Protein AF-A0A976H1A3-F1 (afdb_monomer_lite)

Structure (mmCIF, N/CA/C/O backbone):
data_AF-A0A976H1A3-F1
#
_entry.id   AF-A0A976H1A3-F1
#
loop_
_atom_site.group_PDB
_atom_site.id
_atom_site.type_symbol
_atom_site.label_atom_id
_atom_site.label_alt_id
_atom_site.label_comp_id
_atom_site.label_asym_id
_atom_site.label_entity_id
_atom_site.label_seq_id
_atom_site.pdbx_PDB_ins_code
_atom_site.Cartn_x
_atom_site.Cartn_y
_atom_site.Cartn_z
_atom_site.occupancy
_atom_site.B_iso_or_equiv
_atom_site.auth_seq_id
_atom_site.auth_comp_id
_atom_site.auth_asym_id
_atom_site.auth_atom_id
_atom_site.pdbx_PDB_model_num
ATOM 1 N N . MET A 1 1 ? 13.268 1.582 -15.058 1.00 44.81 1 MET A N 1
ATOM 2 C CA . MET A 1 1 ? 12.115 2.456 -15.370 1.00 44.81 1 MET A CA 1
ATOM 3 C C . MET A 1 1 ? 10.864 1.624 -15.161 1.00 44.81 1 MET A C 1
ATOM 5 O O . MET A 1 1 ? 10.673 0.670 -15.899 1.00 44.81 1 MET A O 1
ATOM 9 N N . THR A 1 2 ? 10.068 1.938 -14.147 1.00 50.75 2 THR A N 1
ATOM 10 C CA . THR A 1 2 ? 8.819 1.240 -13.832 1.00 50.75 2 THR A CA 1
ATOM 11 C C . THR A 1 2 ? 7.790 1.548 -14.892 1.00 50.75 2 THR A C 1
ATOM 13 O O . THR A 1 2 ? 7.353 2.686 -15.043 1.00 50.75 2 THR A O 1
ATOM 16 N N . THR A 1 3 ? 7.405 0.518 -15.625 1.00 59.78 3 THR A N 1
ATOM 17 C CA . THR A 1 3 ? 6.340 0.569 -16.626 1.00 59.78 3 THR A CA 1
ATOM 18 C C . THR A 1 3 ? 5.057 -0.075 -16.112 1.00 59.78 3 THR A C 1
ATOM 20 O O . THR A 1 3 ? 4.090 -0.177 -16.861 1.00 59.78 3 THR A O 1
ATOM 23 N N . ASN A 1 4 ? 5.025 -0.515 -14.846 1.00 71.25 4 ASN A N 1
ATOM 24 C CA . ASN A 1 4 ? 3.870 -1.201 -14.286 1.00 71.25 4 ASN A CA 1
ATOM 25 C C . ASN A 1 4 ? 2.735 -0.201 -13.991 1.00 71.25 4 ASN A C 1
ATOM 27 O O . ASN A 1 4 ? 2.841 0.579 -13.040 1.00 71.25 4 ASN A O 1
ATOM 31 N N . PRO A 1 5 ? 1.628 -0.231 -14.756 1.00 73.44 5 PRO A N 1
ATOM 32 C CA . PRO A 1 5 ? 0.545 0.737 -14.611 1.00 73.44 5 PRO A CA 1
ATOM 33 C C . PRO A 1 5 ? -0.151 0.653 -13.247 1.00 73.44 5 PRO A C 1
ATOM 35 O O . PRO A 1 5 ? -0.676 1.659 -12.780 1.00 73.44 5 PRO A O 1
ATOM 38 N N . LEU A 1 6 ? -0.122 -0.511 -12.585 1.00 77.88 6 LEU A N 1
ATOM 39 C CA . LEU A 1 6 ? -0.663 -0.670 -11.233 1.00 77.88 6 LEU A CA 1
ATOM 40 C C . LEU A 1 6 ? 0.141 0.155 -10.228 1.00 77.88 6 LEU A C 1
ATOM 42 O O . LEU A 1 6 ? -0.447 0.890 -9.445 1.00 77.88 6 LEU A O 1
ATOM 46 N N . LEU A 1 7 ? 1.475 0.085 -10.294 1.00 78.38 7 LEU A N 1
ATOM 47 C CA . LEU A 1 7 ? 2.359 0.829 -9.393 1.00 78.38 7 LEU A CA 1
ATOM 48 C C . LEU A 1 7 ? 2.246 2.341 -9.617 1.00 78.38 7 LEU A C 1
ATOM 50 O O . LEU A 1 7 ? 2.217 3.099 -8.655 1.00 78.38 7 LEU A O 1
ATOM 54 N N . LEU A 1 8 ? 2.107 2.775 -10.873 1.00 77.81 8 LEU A N 1
ATOM 55 C CA . LEU A 1 8 ? 1.892 4.187 -11.213 1.00 77.81 8 LEU A CA 1
ATOM 56 C C . LEU A 1 8 ? 0.545 4.722 -10.700 1.00 77.81 8 LEU A C 1
ATOM 58 O O . LEU A 1 8 ? 0.446 5.882 -10.308 1.00 77.81 8 LEU A O 1
ATOM 62 N N . ALA A 1 9 ? -0.498 3.890 -10.699 1.00 79.62 9 ALA A N 1
ATOM 63 C CA . ALA A 1 9 ? -1.815 4.261 -10.185 1.00 79.62 9 ALA A CA 1
ATOM 64 C C . ALA A 1 9 ? -1.925 4.133 -8.659 1.00 79.62 9 ALA A C 1
ATOM 66 O O . ALA A 1 9 ? -2.887 4.632 -8.078 1.00 79.62 9 ALA A O 1
ATOM 67 N N . PHE A 1 10 ? -0.955 3.486 -8.013 1.00 83.50 10 PHE A N 1
ATOM 68 C CA . PHE A 1 10 ? -1.049 3.099 -6.613 1.00 83.50 10 PHE A CA 1
ATOM 69 C C . PHE A 1 10 ? -1.137 4.279 -5.629 1.00 83.50 10 PHE A C 1
ATOM 71 O O . PHE A 1 10 ? -1.996 4.225 -4.753 1.00 83.50 10 PHE A O 1
ATOM 78 N N . PRO A 1 11 ? -0.373 5.382 -5.782 1.00 83.12 11 PRO A N 1
ATOM 79 C CA . PRO A 1 11 ? -0.548 6.56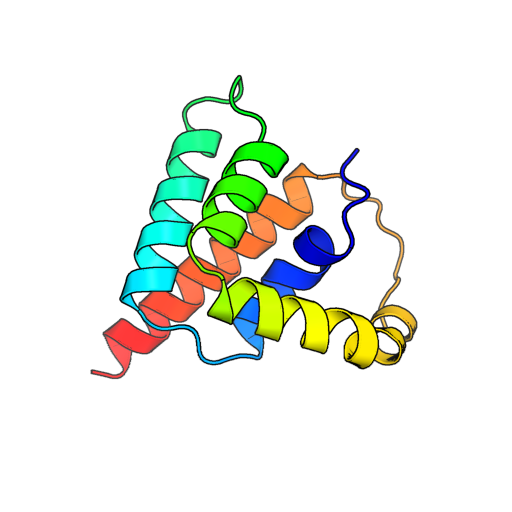1 -4.928 1.00 83.12 11 PRO A CA 1
ATOM 80 C C . PRO A 1 11 ? -1.968 7.137 -5.019 1.00 83.12 11 PRO A C 1
ATOM 82 O O . PRO A 1 11 ? -2.603 7.426 -4.010 1.00 83.12 11 PRO A O 1
ATOM 85 N N . ASN A 1 12 ? -2.503 7.238 -6.241 1.00 82.44 12 ASN A N 1
ATOM 86 C CA . ASN A 1 12 ? -3.860 7.736 -6.478 1.00 82.44 12 ASN A CA 1
ATOM 87 C C . ASN A 1 12 ? -4.926 6.796 -5.904 1.00 82.44 12 ASN A C 1
ATOM 89 O O . ASN A 1 12 ? -5.956 7.259 -5.421 1.00 82.44 12 ASN A O 1
ATOM 93 N N . PHE A 1 13 ? -4.671 5.490 -5.941 1.00 85.38 13 PHE A N 1
ATOM 94 C CA . PHE A 1 13 ? -5.522 4.489 -5.316 1.00 85.38 13 PHE A CA 1
ATOM 95 C C . PHE A 1 13 ? -5.538 4.654 -3.795 1.00 85.38 13 PHE A C 1
ATOM 97 O O . PHE A 1 13 ? -6.613 4.784 -3.224 1.00 85.38 13 PHE A O 1
ATOM 104 N N . VAL A 1 14 ? -4.368 4.755 -3.147 1.00 84.50 14 VAL A N 1
ATOM 105 C CA . VAL A 1 14 ? -4.271 5.008 -1.698 1.00 84.50 14 VAL A CA 1
ATOM 106 C C . VAL A 1 14 ? -5.016 6.279 -1.320 1.00 84.50 14 VAL A C 1
ATOM 108 O O . VAL A 1 14 ? -5.691 6.306 -0.298 1.00 84.50 14 VAL A O 1
ATOM 111 N N . LYS A 1 15 ? -4.946 7.319 -2.149 1.00 80.56 15 LYS A N 1
ATOM 112 C CA . LYS A 1 15 ? -5.678 8.564 -1.929 1.00 80.56 15 LYS A CA 1
ATOM 113 C C . LYS A 1 15 ? -7.195 8.381 -1.997 1.00 80.56 15 LYS A C 1
ATOM 115 O O . LYS A 1 15 ? -7.897 8.816 -1.086 1.00 80.56 15 LYS A O 1
ATOM 120 N N . SER A 1 16 ? -7.684 7.746 -3.060 1.00 79.12 16 SER A N 1
ATOM 121 C CA . SER A 1 16 ? -9.114 7.661 -3.381 1.00 79.12 16 SER A CA 1
ATOM 122 C C . SER A 1 16 ? -9.853 6.588 -2.583 1.00 79.12 16 SER A C 1
ATOM 124 O O . SER A 1 16 ? -10.979 6.815 -2.155 1.00 79.12 16 SER A O 1
ATOM 126 N N . GLU A 1 17 ? -9.224 5.437 -2.360 1.00 81.94 17 GLU A N 1
ATOM 127 C CA . GLU A 1 17 ? -9.876 4.248 -1.812 1.00 81.94 17 GLU A CA 1
ATOM 128 C C . GLU A 1 17 ? -9.597 4.090 -0.320 1.00 81.94 17 GLU A C 1
ATOM 130 O O . GLU A 1 17 ? -8.509 4.402 0.170 1.00 81.94 17 GLU A O 1
ATOM 135 N N . SER A 1 18 ? -10.579 3.601 0.430 1.00 78.56 18 SER A N 1
ATOM 136 C CA . SER A 1 18 ? -10.430 3.330 1.860 1.00 78.56 18 SER A CA 1
ATOM 137 C C . SER A 1 18 ? -9.669 2.026 2.074 1.00 78.56 18 SER A C 1
ATOM 139 O O . SER A 1 18 ? -10.247 0.946 2.043 1.00 78.56 18 SER A O 1
ATOM 141 N N . ILE A 1 19 ? -8.363 2.141 2.300 1.00 83.62 19 ILE A N 1
ATOM 142 C CA . ILE A 1 19 ? -7.504 1.022 2.690 1.00 83.62 19 ILE A CA 1
ATOM 143 C C . ILE A 1 19 ? -7.504 0.908 4.216 1.00 83.62 19 ILE A C 1
ATOM 145 O O . ILE A 1 19 ? -7.437 1.920 4.917 1.00 83.62 19 ILE A O 1
ATOM 149 N N . GLU A 1 20 ? -7.555 -0.320 4.725 1.00 86.19 20 GLU A N 1
ATOM 150 C CA . GLU A 1 20 ? -7.451 -0.593 6.158 1.00 86.19 20 GLU A CA 1
ATOM 151 C C . GLU A 1 20 ? -6.143 -0.056 6.753 1.00 86.19 20 GLU A C 1
ATOM 153 O O . GLU A 1 20 ? -5.086 -0.078 6.117 1.00 86.19 20 GLU A O 1
ATOM 158 N N . ILE A 1 21 ? -6.206 0.406 8.004 1.00 87.38 21 ILE A N 1
ATOM 159 C CA . ILE A 1 21 ? -5.052 1.008 8.681 1.00 87.38 21 ILE A CA 1
ATOM 160 C C . ILE A 1 21 ? -3.886 0.019 8.818 1.00 87.38 21 ILE A C 1
ATOM 162 O O . ILE A 1 21 ? -2.738 0.409 8.616 1.00 87.38 21 ILE A O 1
ATOM 166 N N . ASP A 1 22 ? -4.170 -1.258 9.090 1.00 87.25 22 ASP A N 1
ATOM 167 C CA . ASP A 1 22 ? -3.159 -2.316 9.178 1.00 87.25 22 ASP A CA 1
ATOM 168 C C . ASP A 1 22 ? -2.454 -2.518 7.832 1.00 87.25 22 ASP A C 1
ATOM 170 O O . ASP A 1 22 ? -1.226 -2.521 7.773 1.00 87.25 22 ASP A O 1
ATOM 174 N N . CYS A 1 23 ? -3.212 -2.535 6.730 1.00 87.94 23 CYS A N 1
ATOM 175 C CA . CYS A 1 23 ? -2.649 -2.596 5.381 1.00 87.94 23 CYS A CA 1
ATOM 176 C C . CYS A 1 23 ? -1.780 -1.365 5.072 1.00 87.94 23 CYS A C 1
ATOM 178 O O . CYS A 1 23 ? -0.703 -1.496 4.493 1.00 87.94 23 CYS A O 1
ATOM 180 N N . LEU A 1 24 ? -2.213 -0.163 5.464 1.00 87.50 24 LEU A N 1
ATOM 181 C CA . LEU A 1 24 ? -1.425 1.058 5.275 1.00 87.50 24 LEU A CA 1
ATOM 182 C C . LEU A 1 24 ? -0.120 1.034 6.084 1.00 87.50 24 LEU A C 1
ATOM 184 O O . LEU A 1 24 ? 0.911 1.451 5.561 1.00 87.50 24 LEU A O 1
ATOM 188 N N . ARG A 1 25 ? -0.135 0.514 7.318 1.00 88.94 25 ARG A N 1
ATOM 189 C CA . ARG A 1 25 ? 1.072 0.347 8.147 1.00 88.94 25 ARG A CA 1
ATOM 190 C C . ARG A 1 25 ? 2.033 -0.679 7.553 1.00 88.94 25 ARG A C 1
ATOM 192 O O . ARG A 1 25 ? 3.227 -0.407 7.459 1.00 88.94 25 ARG A O 1
ATOM 199 N N . GLU A 1 26 ? 1.526 -1.821 7.093 1.00 89.94 26 GLU A N 1
ATOM 200 C CA . GLU A 1 26 ? 2.344 -2.820 6.394 1.00 89.94 26 GLU A CA 1
ATOM 201 C C . GLU A 1 26 ? 2.967 -2.247 5.115 1.00 89.94 26 GLU A C 1
ATOM 203 O O . GLU A 1 26 ? 4.134 -2.510 4.815 1.00 89.94 26 GLU A O 1
ATOM 208 N N . LEU A 1 27 ? 2.206 -1.440 4.368 1.00 87.94 27 LEU A N 1
ATOM 209 C CA . LEU A 1 27 ? 2.696 -0.774 3.168 1.00 87.94 27 LEU A CA 1
ATOM 210 C C . LEU A 1 27 ? 3.770 0.266 3.506 1.00 87.94 27 LEU A C 1
ATOM 212 O O . LEU A 1 27 ? 4.804 0.291 2.847 1.00 87.94 27 LEU A O 1
ATOM 216 N N . GLU A 1 28 ? 3.569 1.092 4.537 1.00 88.75 28 GLU A N 1
ATOM 217 C CA . GLU A 1 28 ? 4.580 2.043 5.014 1.00 88.75 28 GLU A CA 1
ATOM 218 C C . GLU A 1 28 ? 5.883 1.324 5.376 1.00 88.75 28 GLU A C 1
ATOM 220 O O . GLU A 1 28 ? 6.940 1.695 4.869 1.00 88.75 28 GLU A O 1
ATOM 225 N N . GLN A 1 29 ? 5.807 0.252 6.166 1.00 87.44 29 GLN A N 1
ATOM 226 C CA . GLN A 1 29 ? 6.974 -0.519 6.589 1.00 87.44 29 GLN A CA 1
ATOM 227 C C . GLN A 1 29 ? 7.701 -1.165 5.398 1.00 87.44 29 GLN A C 1
ATOM 229 O O . GLN A 1 29 ? 8.935 -1.183 5.343 1.00 87.44 29 GLN A O 1
ATOM 234 N N . ALA A 1 30 ? 6.950 -1.671 4.416 1.00 85.50 30 ALA A N 1
ATOM 235 C CA . ALA A 1 30 ? 7.516 -2.207 3.184 1.00 85.50 30 ALA A CA 1
ATOM 236 C C . ALA A 1 30 ? 8.245 -1.118 2.380 1.00 85.50 30 ALA A C 1
ATOM 238 O O . ALA A 1 30 ? 9.328 -1.365 1.856 1.00 85.50 30 ALA A O 1
ATOM 239 N N . LEU A 1 31 ? 7.691 0.097 2.315 1.00 84.19 31 LEU A N 1
ATOM 240 C CA . LEU A 1 31 ? 8.331 1.232 1.650 1.00 84.19 31 LEU A CA 1
ATOM 241 C C . LEU A 1 31 ? 9.587 1.687 2.409 1.00 84.19 31 LEU A C 1
ATOM 243 O O . LEU A 1 31 ? 10.631 1.882 1.792 1.00 84.19 31 LEU A O 1
ATOM 247 N N . GLU A 1 32 ? 9.532 1.807 3.735 1.00 84.88 32 GLU A N 1
ATOM 248 C CA . GLU A 1 32 ? 10.686 2.197 4.558 1.00 84.88 32 GLU A CA 1
ATOM 249 C C . GLU A 1 32 ? 11.849 1.214 4.425 1.00 84.88 32 GLU A C 1
ATOM 251 O O . GLU A 1 32 ? 12.990 1.645 4.260 1.00 84.88 32 GLU A O 1
ATOM 256 N N . SER A 1 33 ? 11.557 -0.089 4.376 1.00 81.44 33 SER A N 1
ATOM 257 C CA . SER A 1 33 ? 12.573 -1.131 4.174 1.00 81.44 33 SER A CA 1
ATOM 258 C C . SER A 1 33 ? 13.363 -0.911 2.878 1.00 81.44 33 SER A C 1
ATOM 260 O O . SER A 1 33 ? 14.588 -1.006 2.868 1.00 81.44 33 SER A O 1
ATOM 262 N N . VAL A 1 34 ? 12.686 -0.518 1.795 1.00 76.88 34 VAL A N 1
ATOM 263 C CA . VAL A 1 34 ? 13.353 -0.232 0.515 1.00 76.88 34 VAL A CA 1
ATOM 264 C C . VAL A 1 34 ? 14.059 1.125 0.506 1.00 76.88 34 VAL A C 1
ATOM 266 O O . VAL A 1 34 ? 15.063 1.304 -0.177 1.00 76.88 34 VAL A O 1
ATOM 269 N N . SER A 1 35 ? 13.565 2.096 1.277 1.00 73.62 35 SER A N 1
ATOM 270 C CA . SER A 1 35 ? 14.268 3.370 1.450 1.00 73.62 35 SER A CA 1
ATOM 271 C C . SER A 1 35 ? 15.585 3.200 2.215 1.00 73.62 35 SER A C 1
ATOM 273 O O . SER A 1 35 ? 16.522 3.958 1.966 1.00 73.62 35 SER A O 1
ATOM 275 N N . SER A 1 36 ? 15.653 2.247 3.150 1.00 74.50 36 SER A N 1
ATOM 276 C CA . SER A 1 36 ? 16.863 1.919 3.911 1.00 74.50 36 SER A CA 1
ATOM 277 C C . SER A 1 36 ? 17.829 1.023 3.136 1.00 74.50 36 SER A C 1
ATOM 279 O O . SER A 1 36 ? 19.040 1.203 3.254 1.00 74.50 36 SER A O 1
ATOM 281 N N . GLU A 1 37 ? 17.318 0.103 2.318 1.00 70.38 37 GLU A N 1
ATOM 282 C CA . GLU A 1 37 ? 18.120 -0.767 1.457 1.00 70.38 37 GLU A CA 1
ATOM 283 C C . GLU A 1 37 ? 17.872 -0.460 -0.028 1.00 70.38 37 GLU A C 1
ATOM 285 O O . GLU A 1 37 ? 17.042 -1.103 -0.669 1.00 70.38 37 GLU A O 1
ATOM 290 N N . PRO A 1 38 ? 18.626 0.476 -0.634 1.00 61.03 38 PRO A N 1
ATOM 291 C CA . PRO A 1 38 ? 18.463 0.834 -2.046 1.00 61.03 38 PRO A CA 1
ATOM 292 C C . PRO A 1 38 ? 18.846 -0.294 -3.024 1.00 61.03 38 PRO A C 1
ATOM 294 O O . PRO A 1 38 ? 18.633 -0.163 -4.228 1.00 61.03 38 PRO A O 1
ATOM 297 N N . SER A 1 39 ? 19.420 -1.396 -2.524 1.00 62.62 39 SER A N 1
ATOM 298 C CA . SER A 1 39 ? 19.616 -2.652 -3.256 1.00 62.62 39 SER A CA 1
ATOM 299 C C . SER A 1 39 ? 18.305 -3.417 -3.476 1.00 62.62 39 SER A C 1
ATOM 301 O O . SER A 1 39 ? 18.215 -4.201 -4.423 1.00 62.62 39 SER A O 1
ATOM 303 N N . GLN A 1 40 ? 17.289 -3.197 -2.635 1.00 67.75 40 GLN A N 1
ATOM 304 C CA . GLN A 1 40 ? 15.966 -3.779 -2.808 1.00 67.75 40 GLN A CA 1
ATOM 305 C C . GLN A 1 40 ? 15.231 -3.082 -3.950 1.00 67.75 40 GLN A C 1
ATOM 307 O O . GLN A 1 40 ? 15.142 -1.856 -4.038 1.00 67.75 40 GLN A O 1
ATOM 312 N N . ASN A 1 41 ? 14.663 -3.881 -4.845 1.00 77.81 41 ASN A N 1
ATOM 313 C CA . ASN A 1 41 ? 13.877 -3.348 -5.938 1.00 77.81 41 ASN A CA 1
ATOM 314 C C . ASN A 1 41 ? 12.496 -2.928 -5.412 1.00 77.81 41 ASN A C 1
ATOM 316 O O . ASN A 1 41 ? 11.664 -3.779 -5.103 1.00 77.81 41 ASN A O 1
ATOM 320 N N . ILE A 1 42 ? 12.241 -1.616 -5.355 1.00 76.81 42 ILE A N 1
ATOM 321 C CA . ILE A 1 42 ? 10.949 -1.022 -4.958 1.00 76.81 42 ILE A CA 1
ATOM 322 C C . ILE A 1 42 ? 9.781 -1.717 -5.659 1.00 76.81 42 ILE A C 1
ATOM 324 O O . ILE A 1 42 ? 8.762 -2.024 -5.039 1.00 76.81 42 ILE A O 1
ATOM 328 N N . GLU A 1 43 ? 9.926 -1.979 -6.959 1.00 79.56 43 GLU A N 1
ATOM 329 C CA . GLU A 1 43 ? 8.880 -2.634 -7.736 1.00 79.56 43 GLU A CA 1
ATOM 330 C C . GLU A 1 43 ? 8.615 -4.046 -7.226 1.00 79.56 43 GLU A C 1
ATOM 332 O O . GLU A 1 43 ? 7.462 -4.462 -7.153 1.00 79.56 43 GLU A O 1
ATOM 337 N N . GLU A 1 44 ? 9.657 -4.790 -6.872 1.00 83.50 44 GLU A N 1
ATOM 338 C CA . GLU A 1 44 ? 9.533 -6.152 -6.366 1.00 83.50 44 GLU A CA 1
ATOM 339 C C . GLU A 1 44 ? 8.884 -6.176 -4.982 1.00 83.50 44 GLU A C 1
ATOM 341 O O . GLU A 1 44 ? 7.971 -6.973 -4.758 1.00 83.50 44 GLU A O 1
ATOM 346 N N . THR A 1 45 ? 9.268 -5.259 -4.091 1.00 84.75 45 THR A N 1
ATOM 347 C CA . THR A 1 45 ? 8.658 -5.134 -2.762 1.00 84.75 45 THR A CA 1
ATOM 348 C C . THR A 1 45 ? 7.176 -4.791 -2.867 1.00 84.75 45 THR A C 1
ATOM 350 O O . THR A 1 45 ? 6.341 -5.477 -2.277 1.00 84.75 45 THR A O 1
ATOM 353 N N . LEU A 1 46 ? 6.816 -3.801 -3.691 1.00 82.94 46 LEU A N 1
ATOM 354 C CA . LEU A 1 46 ? 5.416 -3.433 -3.907 1.00 82.94 46 LEU A CA 1
ATOM 355 C C . LEU A 1 46 ? 4.618 -4.551 -4.583 1.00 82.94 46 LEU A C 1
ATOM 357 O O . LEU A 1 46 ? 3.489 -4.830 -4.186 1.00 82.94 46 LEU A O 1
ATOM 361 N N . ASN A 1 47 ? 5.194 -5.240 -5.573 1.00 84.62 47 ASN A N 1
ATOM 362 C CA . ASN A 1 47 ? 4.546 -6.399 -6.190 1.00 84.62 47 ASN A CA 1
ATOM 363 C C . ASN A 1 47 ? 4.353 -7.542 -5.187 1.00 84.62 47 ASN A C 1
ATOM 365 O O . ASN A 1 47 ? 3.322 -8.212 -5.219 1.00 84.62 47 ASN A O 1
ATOM 369 N N . THR A 1 48 ? 5.324 -7.778 -4.307 1.00 87.31 48 THR A N 1
ATOM 370 C CA . THR A 1 48 ? 5.242 -8.805 -3.262 1.00 87.31 48 THR A CA 1
ATOM 371 C C . THR A 1 48 ? 4.147 -8.468 -2.262 1.00 87.31 48 THR A C 1
ATOM 373 O O . THR A 1 48 ? 3.334 -9.331 -1.933 1.00 87.31 48 THR A O 1
ATOM 376 N N . TRP A 1 49 ? 4.063 -7.206 -1.847 1.00 88.19 49 TRP A N 1
ATOM 377 C CA . TRP A 1 49 ? 2.992 -6.719 -0.990 1.00 88.19 49 TRP A CA 1
ATOM 378 C C . TRP A 1 49 ? 1.620 -6.878 -1.668 1.00 88.19 49 TRP A C 1
ATOM 380 O O . TRP A 1 49 ? 0.738 -7.542 -1.131 1.00 88.19 49 TRP A O 1
ATOM 390 N N . LEU A 1 50 ? 1.460 -6.433 -2.919 1.00 85.94 50 LEU A N 1
ATOM 391 C CA . LEU A 1 50 ? 0.217 -6.614 -3.688 1.00 85.94 50 LEU A CA 1
ATOM 392 C C . LEU A 1 50 ? -0.156 -8.091 -3.901 1.00 85.94 50 LEU A C 1
ATOM 394 O O . LEU A 1 50 ? -1.328 -8.429 -4.054 1.00 85.94 50 LEU A O 1
ATOM 398 N N . ARG A 1 51 ? 0.820 -9.006 -3.937 1.00 86.38 51 ARG A N 1
ATOM 399 C CA . ARG A 1 51 ? 0.546 -10.451 -3.989 1.00 86.38 51 ARG A CA 1
ATOM 400 C C . ARG A 1 51 ? -0.017 -10.983 -2.673 1.00 86.38 51 ARG A C 1
ATOM 402 O O . ARG A 1 51 ? -0.836 -11.900 -2.728 1.00 86.38 51 ARG A O 1
ATOM 409 N N . LYS A 1 52 ? 0.413 -10.434 -1.532 1.00 89.12 52 LYS A N 1
ATOM 410 C CA . LYS A 1 52 ? -0.130 -10.769 -0.206 1.00 89.12 52 LYS A CA 1
ATOM 411 C C . LYS A 1 52 ? -1.537 -10.193 -0.026 1.00 89.12 52 LYS A C 1
ATOM 413 O O . LYS A 1 52 ? -2.436 -10.921 0.379 1.00 89.12 52 LYS A O 1
ATOM 418 N N . HIS A 1 53 ? -1.754 -8.945 -0.438 1.00 86.94 53 HIS A N 1
ATOM 419 C CA . HIS A 1 53 ? -3.046 -8.261 -0.339 1.00 86.94 53 HIS A CA 1
ATOM 420 C C . HIS A 1 53 ? -3.841 -8.386 -1.643 1.00 86.94 53 HIS A C 1
ATOM 422 O O . HIS A 1 53 ? -3.956 -7.438 -2.423 1.00 86.94 53 HIS A O 1
ATOM 428 N N . LYS A 1 54 ? -4.381 -9.588 -1.895 1.00 85.69 54 LYS A N 1
ATOM 429 C CA . LYS A 1 54 ? -5.149 -9.882 -3.119 1.00 85.69 54 LYS A CA 1
ATOM 430 C C . LYS A 1 54 ? -6.332 -8.935 -3.321 1.00 85.69 54 LYS A C 1
ATOM 432 O O . LYS A 1 54 ? -6.510 -8.472 -4.441 1.00 85.69 54 LYS A O 1
ATOM 437 N N . ASP A 1 55 ? -7.066 -8.618 -2.256 1.00 86.19 55 ASP A N 1
ATOM 438 C CA . ASP A 1 55 ? -8.214 -7.706 -2.309 1.00 86.19 55 ASP A CA 1
ATOM 439 C C . ASP A 1 55 ? -7.804 -6.321 -2.834 1.00 86.19 55 ASP A C 1
ATOM 441 O O . ASP A 1 55 ? -8.284 -5.869 -3.871 1.00 86.19 55 ASP A O 1
ATOM 445 N N . ILE A 1 56 ? -6.782 -5.720 -2.221 1.00 86.56 56 ILE A N 1
ATOM 446 C CA . ILE A 1 56 ? -6.228 -4.429 -2.644 1.00 86.56 56 ILE A CA 1
ATOM 447 C C . ILE A 1 56 ? -5.709 -4.490 -4.078 1.00 86.56 56 ILE A C 1
ATOM 449 O O . ILE A 1 56 ? -5.902 -3.559 -4.855 1.00 86.56 56 ILE A O 1
ATOM 453 N N . ARG A 1 57 ? -5.067 -5.593 -4.469 1.00 86.69 57 ARG A N 1
ATOM 454 C CA . ARG A 1 57 ? -4.620 -5.786 -5.850 1.00 86.69 57 ARG A CA 1
ATOM 455 C C . ARG A 1 57 ? -5.790 -5.829 -6.832 1.00 86.69 57 ARG A C 1
ATOM 457 O O . ARG A 1 57 ? -5.649 -5.303 -7.936 1.00 86.69 57 ARG A O 1
ATOM 464 N N . GLU A 1 58 ? -6.905 -6.458 -6.479 1.00 86.88 58 GLU A N 1
ATOM 465 C CA . GLU A 1 58 ? -8.109 -6.488 -7.313 1.00 86.88 58 GLU A CA 1
ATOM 466 C C . GLU A 1 58 ? -8.767 -5.111 -7.396 1.00 86.88 58 GLU A C 1
ATOM 468 O O . GLU A 1 58 ? -9.050 -4.647 -8.502 1.00 86.88 58 GLU A O 1
ATOM 473 N N . GLN A 1 59 ? -8.907 -4.409 -6.271 1.00 86.00 59 GLN A N 1
ATOM 474 C CA . GLN A 1 59 ? -9.408 -3.035 -6.244 1.00 86.00 59 GLN A CA 1
ATOM 475 C C . GLN A 1 59 ? -8.522 -2.101 -7.082 1.00 86.00 59 GLN A C 1
ATOM 477 O O . GLN A 1 59 ? -9.014 -1.390 -7.957 1.00 86.00 59 GLN A O 1
ATOM 482 N N . LEU A 1 60 ? -7.199 -2.176 -6.918 1.00 84.06 60 LEU A N 1
ATOM 483 C CA . LEU A 1 60 ? -6.227 -1.423 -7.710 1.00 84.06 60 LEU A CA 1
ATOM 484 C C . LEU A 1 60 ? -6.329 -1.766 -9.202 1.00 84.06 60 LEU A C 1
ATOM 486 O O . LEU A 1 60 ? -6.248 -0.885 -10.061 1.00 84.06 60 LEU A O 1
ATOM 490 N N . ARG A 1 61 ? -6.543 -3.044 -9.533 1.00 83.56 61 ARG A N 1
ATOM 491 C CA . ARG A 1 61 ? -6.742 -3.495 -10.915 1.00 83.56 61 ARG A CA 1
ATOM 492 C C . ARG A 1 61 ? -8.041 -2.968 -11.514 1.00 83.56 61 ARG A C 1
ATOM 494 O O . ARG A 1 61 ? -8.045 -2.729 -12.716 1.00 83.56 61 ARG A O 1
ATOM 501 N N . ASN A 1 62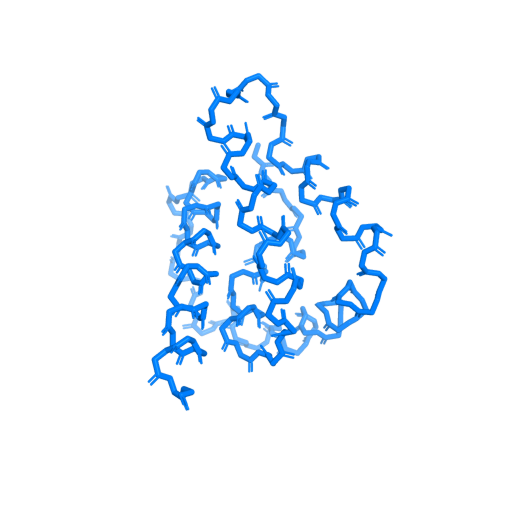 ? -9.090 -2.770 -10.721 1.00 83.50 62 ASN A N 1
ATOM 502 C CA . ASN A 1 62 ? -10.337 -2.127 -11.148 1.00 83.50 62 ASN A CA 1
ATOM 503 C C . ASN A 1 62 ? -10.199 -0.598 -11.225 1.00 83.50 62 ASN A C 1
ATOM 505 O O . ASN A 1 62 ? -10.812 0.047 -12.075 1.00 83.50 62 ASN A O 1
ATOM 509 N N . PHE A 1 63 ? -9.326 -0.021 -10.404 1.00 78.81 63 PHE A N 1
ATOM 5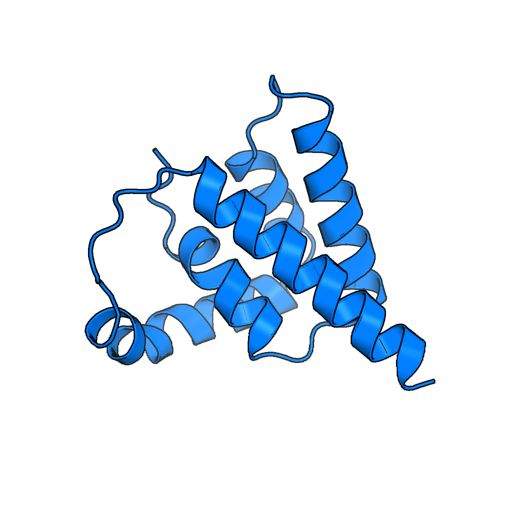10 C CA . PHE A 1 63 ? -9.035 1.406 -10.396 1.00 78.81 63 PHE A CA 1
ATOM 511 C C . PHE A 1 63 ? -8.246 1.854 -11.637 1.00 78.81 63 PHE A C 1
ATOM 513 O O . PHE A 1 63 ? -8.598 2.855 -12.252 1.00 78.81 63 PHE A O 1
ATOM 520 N N . VAL A 1 64 ? -7.229 1.098 -12.080 1.00 72.56 64 VAL A N 1
ATOM 521 C CA . VAL A 1 64 ? -6.437 1.403 -13.296 1.00 72.56 64 VAL A CA 1
ATOM 522 C C . VAL A 1 64 ? -7.280 1.646 -14.568 1.00 72.56 64 VAL A C 1
ATOM 524 O O . VAL A 1 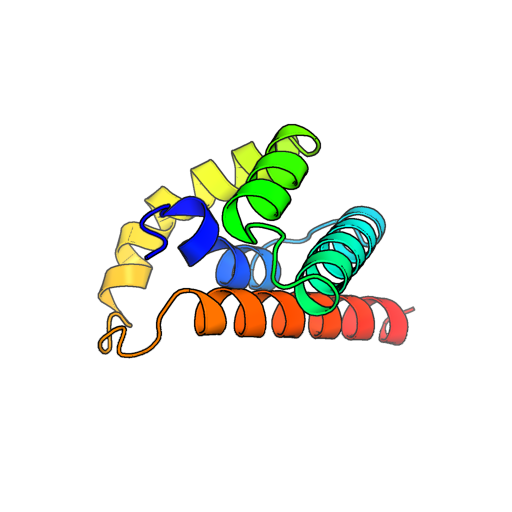64 ? -7.026 2.644 -15.247 1.00 72.56 64 VAL A O 1
ATOM 527 N N . PRO A 1 65 ? -8.247 0.787 -14.952 1.00 62.91 65 PRO A N 1
ATOM 528 C CA . PRO A 1 65 ? -9.074 0.997 -16.135 1.00 62.91 65 PRO A CA 1
ATOM 529 C C . PRO A 1 65 ? -10.033 2.183 -15.984 1.00 62.91 65 PRO A C 1
ATOM 531 O O . PRO A 1 65 ? -10.191 2.910 -16.960 1.00 62.91 65 PRO A O 1
ATOM 534 N N . ASN A 1 66 ? -10.583 2.444 -14.791 1.00 55.31 66 ASN A N 1
ATOM 535 C CA . ASN A 1 66 ? -11.377 3.656 -14.527 1.00 55.31 66 ASN A CA 1
ATOM 536 C C . ASN A 1 66 ? -10.517 4.931 -14.587 1.00 55.31 66 ASN A C 1
ATOM 538 O O . ASN A 1 66 ? -10.950 5.970 -15.078 1.00 55.31 66 ASN A O 1
ATOM 542 N N . ASN A 1 67 ? -9.244 4.839 -14.200 1.00 54.31 67 ASN A N 1
ATOM 543 C CA . ASN A 1 67 ? -8.282 5.929 -14.325 1.00 54.31 67 ASN A CA 1
ATOM 544 C C . ASN A 1 67 ? -7.740 6.131 -15.751 1.00 54.31 67 ASN A C 1
ATOM 546 O O . ASN A 1 67 ? -6.906 7.017 -15.943 1.00 54.31 67 ASN A O 1
ATOM 550 N N . LYS A 1 68 ? -8.184 5.382 -16.774 1.00 49.50 68 LYS A N 1
ATOM 551 C CA . LYS A 1 68 ? -7.823 5.682 -18.178 1.00 49.50 68 LYS A CA 1
ATOM 552 C C . LYS A 1 68 ? -8.352 7.043 -18.646 1.00 49.50 68 LYS A C 1
ATOM 554 O O . LYS A 1 68 ? -7.754 7.646 -19.535 1.00 49.50 68 LYS A O 1
ATOM 559 N N . GLU A 1 69 ? -9.415 7.561 -18.031 1.00 45.25 69 GLU A N 1
ATOM 560 C CA . GLU A 1 69 ? -9.867 8.941 -18.258 1.00 45.25 69 GLU A CA 1
ATOM 561 C C . GLU A 1 69 ? -9.083 9.958 -17.413 1.00 45.25 69 GLU A C 1
ATOM 563 O O . GLU A 1 69 ? -8.714 11.022 -17.905 1.00 45.25 69 GLU A O 1
ATOM 568 N N . VAL A 1 70 ? -8.703 9.609 -16.182 1.00 44.84 70 VAL A N 1
ATOM 569 C CA . VAL A 1 70 ? -7.932 10.494 -15.284 1.00 44.84 70 VAL A CA 1
ATOM 570 C C . VAL A 1 70 ? -6.465 10.634 -15.715 1.00 44.84 70 VAL A C 1
ATOM 572 O O . VAL A 1 70 ? -5.888 11.720 -15.640 1.00 44.84 70 VAL A O 1
ATOM 575 N N . THR A 1 71 ? -5.869 9.581 -16.280 1.00 45.50 71 THR A N 1
ATOM 576 C CA . THR A 1 71 ? -4.540 9.634 -16.921 1.00 45.50 71 THR A CA 1
ATOM 577 C C . THR A 1 71 ? -4.528 10.509 -18.177 1.00 45.50 71 THR A C 1
ATOM 579 O O . THR A 1 71 ? -3.463 10.988 -18.563 1.00 45.50 71 THR A O 1
ATOM 582 N N . LYS A 1 72 ? -5.692 10.813 -18.770 1.00 43.31 72 LYS A N 1
ATOM 583 C CA . LYS A 1 72 ? -5.825 11.798 -19.856 1.00 43.31 72 LYS A CA 1
ATOM 584 C C . LYS A 1 72 ? -5.808 13.249 -19.357 1.00 43.31 72 LYS A C 1
ATOM 586 O O . LYS A 1 72 ? -5.367 14.121 -20.097 1.00 43.31 72 LYS A O 1
ATOM 591 N N . VAL A 1 73 ? -6.232 13.521 -18.116 1.00 38.03 73 VAL A N 1
ATOM 592 C CA . VAL A 1 73 ? -6.390 14.897 -17.590 1.00 38.03 73 VAL A CA 1
ATOM 593 C C . VAL A 1 73 ? -5.142 15.416 -16.859 1.00 38.03 73 VAL A C 1
ATOM 595 O O . VAL A 1 73 ? -4.991 16.621 -16.665 1.00 38.03 73 VAL A O 1
ATOM 598 N N . LYS A 1 74 ? -4.172 14.558 -16.518 1.00 36.09 74 LYS A N 1
ATOM 599 C CA . LYS A 1 74 ? -2.883 15.026 -15.976 1.00 36.09 74 LYS A CA 1
ATOM 600 C C . LYS A 1 74 ? -1.690 14.141 -16.328 1.00 36.09 74 LYS A C 1
ATOM 602 O O . LYS A 1 74 ? -0.769 13.995 -15.536 1.00 36.09 74 LYS A O 1
ATOM 607 N N . ALA A 1 75 ? -1.618 13.660 -17.566 1.00 40.28 75 ALA A N 1
ATOM 608 C CA . ALA A 1 75 ? -0.324 13.372 -18.187 1.00 40.28 75 ALA A CA 1
ATOM 609 C C . ALA A 1 75 ? 0.410 14.690 -18.528 1.00 40.28 75 ALA A C 1
ATOM 611 O O . ALA A 1 75 ? 0.843 14.908 -19.657 1.00 40.28 75 ALA A O 1
ATOM 612 N N . GLN A 1 76 ? 0.551 15.608 -17.563 1.00 36.56 76 GLN A N 1
ATOM 613 C CA . GLN A 1 76 ? 1.589 16.630 -17.650 1.00 36.56 76 GLN A CA 1
ATOM 614 C C . GLN A 1 76 ? 2.905 15.898 -17.411 1.00 36.56 76 GLN A C 1
ATOM 616 O O . GLN A 1 76 ? 3.306 15.714 -16.273 1.00 36.56 76 GLN A O 1
ATOM 621 N N . GLN A 1 77 ? 3.476 15.390 -18.507 1.00 35.88 77 GLN A N 1
ATOM 622 C CA . GLN A 1 77 ? 4.838 14.879 -18.668 1.00 35.88 77 GLN A CA 1
ATOM 623 C C . GLN A 1 77 ? 5.452 14.190 -17.432 1.00 35.88 77 GLN A C 1
ATOM 625 O O . GLN A 1 77 ? 5.909 14.881 -16.518 1.00 35.88 77 GLN A O 1
ATOM 630 N N . PRO A 1 78 ? 5.634 12.856 -17.424 1.00 42.06 78 PRO A N 1
ATOM 631 C CA . PRO A 1 78 ? 6.493 12.233 -16.432 1.00 42.06 78 PRO A CA 1
ATOM 632 C C . PRO A 1 78 ? 7.949 12.604 -16.752 1.00 42.06 78 PRO A C 1
ATOM 634 O O . PRO A 1 78 ? 8.664 11.882 -17.436 1.00 42.06 78 PRO A O 1
ATOM 637 N N . LYS A 1 79 ? 8.404 13.758 -16.255 1.00 42.75 79 LYS A N 1
ATOM 638 C CA . LYS A 1 79 ? 9.837 14.031 -16.062 1.00 42.75 79 LYS A CA 1
ATOM 639 C C . LYS A 1 79 ? 10.391 13.272 -14.851 1.00 42.75 79 LYS A C 1
ATOM 641 O O . LYS A 1 79 ? 11.588 13.321 -14.596 1.00 42.75 79 LYS A O 1
ATOM 646 N N . ALA A 1 80 ? 9.535 12.582 -14.101 1.00 42.69 80 ALA A N 1
ATOM 647 C CA . ALA A 1 80 ? 9.868 12.012 -12.814 1.00 42.69 80 ALA A CA 1
ATOM 648 C C . ALA A 1 80 ? 9.844 10.479 -12.902 1.00 42.69 80 ALA A C 1
ATOM 650 O O . ALA A 1 80 ? 8.801 9.865 -13.122 1.00 42.69 80 ALA A O 1
ATOM 651 N N . GLY A 1 81 ? 11.029 9.873 -12.806 1.00 52.75 81 GLY A N 1
ATOM 652 C CA . GLY A 1 81 ? 11.209 8.424 -12.807 1.00 52.75 81 GLY A CA 1
ATOM 653 C C . GLY A 1 81 ? 10.602 7.742 -11.576 1.00 52.75 81 GLY A C 1
ATOM 654 O O . GLY A 1 81 ? 9.966 8.367 -10.734 1.00 52.75 81 GLY A O 1
ATOM 655 N N . VAL A 1 82 ? 10.849 6.439 -11.463 1.00 52.25 82 VAL A N 1
ATOM 656 C CA . VAL A 1 82 ? 10.348 5.520 -10.417 1.00 52.25 82 VAL A CA 1
ATOM 657 C C . VAL A 1 82 ? 10.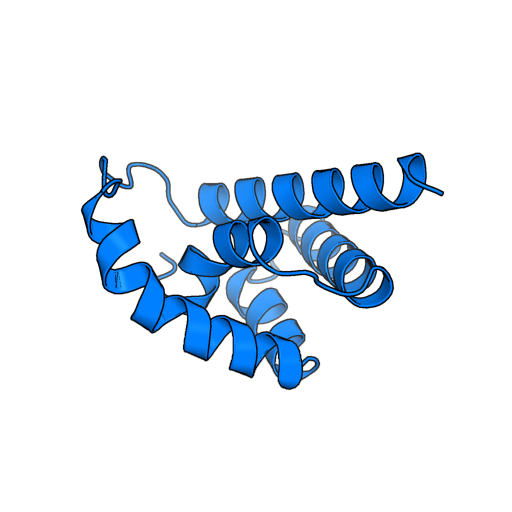430 6.079 -8.994 1.00 52.25 82 VAL A C 1
ATOM 659 O O . VAL A 1 82 ? 9.497 5.897 -8.214 1.00 52.25 82 VAL A O 1
ATOM 662 N N . SER A 1 83 ? 11.502 6.811 -8.673 1.00 57.41 83 SER A N 1
ATOM 663 C CA . SER A 1 83 ? 11.663 7.467 -7.369 1.00 57.41 83 SER A CA 1
ATOM 664 C C . SER A 1 83 ? 10.504 8.391 -7.013 1.00 57.41 83 SER A C 1
ATOM 666 O O . SER A 1 83 ? 10.128 8.455 -5.849 1.00 57.41 83 SER A O 1
ATOM 668 N N . ASN A 1 84 ? 9.904 9.074 -7.989 1.00 70.00 84 ASN A N 1
ATOM 669 C CA . ASN A 1 84 ? 8.825 10.017 -7.725 1.00 70.00 84 ASN A CA 1
ATOM 670 C C . ASN A 1 84 ? 7.537 9.303 -7.317 1.00 70.00 84 ASN A C 1
ATOM 672 O O . ASN A 1 84 ? 6.887 9.714 -6.368 1.00 70.00 84 ASN A O 1
ATOM 676 N N . VAL A 1 85 ? 7.201 8.197 -7.983 1.00 72.31 85 VAL A N 1
ATOM 677 C CA . VAL A 1 85 ? 5.993 7.412 -7.674 1.00 72.31 85 VAL A CA 1
ATOM 678 C C . VAL A 1 85 ? 6.096 6.793 -6.287 1.00 72.31 85 VAL A C 1
ATOM 680 O O . VAL A 1 85 ? 5.130 6.804 -5.533 1.00 72.31 85 VAL A O 1
ATOM 683 N N . PHE A 1 86 ? 7.279 6.300 -5.927 1.00 76.31 86 PHE A N 1
ATOM 684 C CA . PHE A 1 86 ? 7.543 5.783 -4.590 1.00 76.31 86 PHE A CA 1
ATOM 685 C C . PHE A 1 86 ? 7.446 6.870 -3.512 1.00 76.31 86 PHE A C 1
ATOM 687 O O . PHE A 1 86 ? 6.802 6.658 -2.486 1.00 76.31 86 PHE A O 1
ATOM 694 N N . GLN A 1 87 ? 8.049 8.040 -3.747 1.00 77.50 87 GLN A N 1
ATOM 695 C CA . GLN A 1 87 ? 7.958 9.164 -2.814 1.00 77.50 87 GLN A CA 1
ATOM 696 C C . GLN A 1 87 ? 6.518 9.650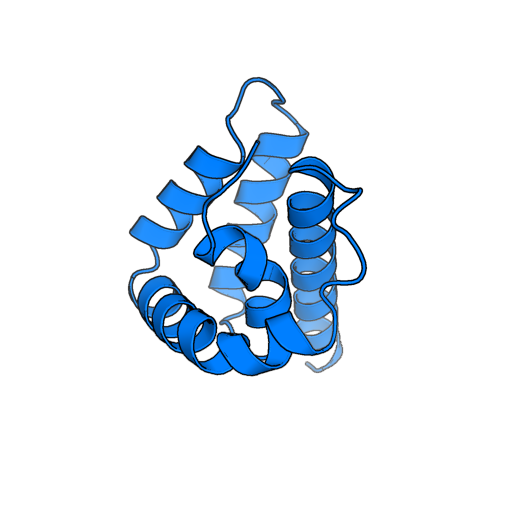 -2.649 1.00 77.50 87 GLN A C 1
ATOM 698 O O . GLN A 1 87 ? 6.094 9.908 -1.523 1.00 77.50 87 GLN A O 1
ATOM 703 N N . GLU A 1 88 ? 5.755 9.736 -3.741 1.00 83.38 88 GLU A N 1
ATOM 704 C CA . GLU A 1 88 ? 4.333 10.070 -3.673 1.00 83.38 88 GLU A CA 1
ATOM 705 C C . GLU A 1 88 ? 3.548 9.001 -2.915 1.00 83.38 88 GLU A C 1
ATOM 707 O O . GLU A 1 88 ? 2.804 9.347 -2.006 1.00 83.38 88 GLU A O 1
ATOM 712 N N . LEU A 1 89 ? 3.765 7.713 -3.194 1.00 84.12 89 LEU A N 1
ATOM 713 C CA . LEU A 1 89 ? 3.093 6.630 -2.475 1.00 84.12 89 LEU A CA 1
ATOM 714 C C . LEU A 1 89 ? 3.375 6.684 -0.971 1.00 84.12 89 LEU A C 1
ATOM 716 O O . LEU A 1 89 ? 2.444 6.659 -0.174 1.00 84.12 89 LEU A O 1
ATOM 720 N N . SER A 1 90 ? 4.646 6.798 -0.578 1.00 85.06 90 SER A N 1
ATOM 721 C CA . SER A 1 90 ? 5.040 6.891 0.831 1.00 85.06 90 SER A CA 1
ATOM 722 C C . SER A 1 90 ? 4.397 8.098 1.511 1.00 85.06 90 SER A C 1
ATOM 724 O O . SER A 1 90 ? 3.878 7.987 2.622 1.00 85.06 90 SER A O 1
ATOM 726 N N . LYS A 1 91 ? 4.358 9.245 0.825 1.00 86.38 91 LYS A N 1
ATOM 727 C CA . LYS A 1 91 ? 3.711 10.453 1.333 1.00 86.38 91 LYS A CA 1
ATOM 728 C C . LYS A 1 91 ? 2.204 10.263 1.514 1.00 86.38 91 LYS A C 1
ATOM 730 O O . LYS A 1 91 ? 1.701 10.593 2.584 1.00 86.38 91 LYS A O 1
ATOM 735 N N . GLU A 1 92 ? 1.505 9.725 0.516 1.00 86.94 92 GLU A N 1
ATOM 736 C CA . GLU A 1 92 ? 0.054 9.508 0.584 1.00 86.94 92 GLU A CA 1
ATOM 737 C C . GLU A 1 92 ? -0.303 8.485 1.675 1.00 86.94 92 GLU A C 1
ATOM 739 O O . GLU A 1 92 ? -1.229 8.722 2.447 1.00 86.94 92 GLU A O 1
ATOM 744 N N . VAL A 1 93 ? 0.467 7.398 1.818 1.00 88.06 93 VAL A N 1
ATOM 745 C CA . VAL A 1 93 ? 0.279 6.397 2.887 1.00 88.06 93 VAL A CA 1
ATOM 746 C C . VAL A 1 93 ? 0.471 7.026 4.268 1.00 88.06 93 VAL A C 1
ATOM 748 O O . VAL A 1 93 ? -0.421 6.928 5.111 1.00 88.06 93 VAL A O 1
ATOM 751 N N . LYS A 1 94 ? 1.587 7.736 4.495 1.00 87.81 94 LYS A N 1
ATOM 752 C CA . LYS A 1 94 ? 1.856 8.421 5.773 1.00 87.81 94 LYS A CA 1
ATOM 753 C C . LYS A 1 94 ? 0.804 9.483 6.085 1.00 87.81 94 LYS A C 1
ATOM 755 O O . LYS A 1 94 ? 0.436 9.667 7.244 1.00 87.81 94 LYS A O 1
ATOM 760 N N . GLN A 1 95 ? 0.330 10.209 5.073 1.00 88.12 95 GLN A N 1
ATOM 761 C CA . GLN A 1 95 ? -0.716 11.210 5.248 1.00 88.12 95 GLN A CA 1
ATOM 762 C C . GLN A 1 95 ? -2.038 10.553 5.647 1.00 88.12 95 GLN A C 1
ATOM 764 O O . GLN A 1 95 ? -2.639 10.972 6.632 1.00 88.12 95 GLN A O 1
ATOM 769 N N . LYS A 1 96 ? -2.439 9.482 4.958 1.00 85.12 96 LYS A N 1
ATOM 770 C CA . LYS A 1 96 ? -3.684 8.770 5.245 1.00 85.12 96 LYS A CA 1
ATOM 771 C C . LYS A 1 96 ? -3.673 8.111 6.621 1.00 85.12 96 LYS A C 1
ATOM 773 O O . LYS A 1 96 ? -4.648 8.236 7.353 1.00 85.12 96 LYS A O 1
ATOM 778 N N . LEU A 1 97 ? -2.553 7.505 7.021 1.00 87.00 97 LEU A N 1
ATOM 779 C CA . LEU A 1 97 ? -2.358 7.003 8.386 1.00 87.00 97 LEU A CA 1
ATOM 780 C C . LEU A 1 97 ? -2.547 8.111 9.426 1.00 87.00 97 LEU A C 1
ATOM 782 O O . LEU A 1 97 ? -3.331 7.944 10.355 1.00 87.00 97 LEU A O 1
ATOM 786 N N . LYS A 1 98 ? -1.912 9.274 9.229 1.00 86.44 98 LYS A N 1
ATOM 787 C CA . LYS A 1 98 ? -2.073 10.428 10.128 1.00 86.44 98 LYS A CA 1
ATOM 788 C C . LYS A 1 98 ? -3.508 10.943 10.194 1.00 86.44 98 LYS A C 1
ATOM 790 O O . LYS A 1 98 ? -3.931 11.372 11.262 1.00 86.44 98 LYS A O 1
ATOM 795 N N . GLU A 1 99 ? -4.233 10.957 9.078 1.00 85.06 99 GLU A N 1
ATOM 796 C CA . GLU A 1 99 ? -5.641 11.371 9.047 1.00 85.06 99 GLU A CA 1
ATOM 797 C C . GLU A 1 99 ? -6.531 10.392 9.820 1.00 85.06 99 GLU A C 1
ATOM 799 O O . GLU A 1 99 ? -7.357 10.828 10.620 1.00 85.06 99 GLU A O 1
ATOM 804 N N . ILE A 1 100 ? -6.310 9.084 9.656 1.00 81.50 100 ILE A N 1
ATOM 805 C CA . ILE A 1 100 ? -7.036 8.045 10.398 1.00 81.50 100 ILE A CA 1
ATOM 806 C C . ILE A 1 100 ? -6.711 8.117 11.900 1.00 81.50 100 ILE A C 1
ATOM 808 O O . ILE A 1 100 ? -7.615 8.032 12.727 1.00 81.50 100 ILE A O 1
ATOM 812 N N . GLU A 1 101 ? -5.441 8.309 12.269 1.00 78.50 101 GLU A N 1
ATOM 813 C CA . GLU A 1 101 ? -5.008 8.400 13.671 1.00 78.50 101 GLU A CA 1
ATOM 814 C C . GLU A 1 101 ? -5.468 9.690 14.363 1.00 78.50 101 GLU A C 1
ATOM 816 O O . GLU A 1 101 ? -5.738 9.665 15.560 1.00 78.50 101 GLU A O 1
ATOM 821 N N . LYS A 1 102 ? -5.584 10.811 13.637 1.00 72.94 102 LYS A N 1
ATOM 822 C CA . LYS A 1 102 ? -6.125 12.072 14.177 1.00 72.94 102 LYS A CA 1
ATOM 823 C C . LYS A 1 102 ? -7.649 12.105 14.270 1.00 72.94 102 LYS A C 1
ATOM 825 O O . LYS A 1 102 ? -8.174 12.923 15.019 1.00 72.94 102 LYS A O 1
ATOM 830 N N . GLY A 1 103 ? -8.346 11.301 13.471 1.00 62.06 103 GLY A N 1
ATOM 831 C CA . GLY A 1 103 ? -9.809 11.227 13.458 1.00 62.06 103 GLY A CA 1
ATOM 832 C C . GLY A 1 103 ? -10.406 10.299 14.520 1.00 62.06 103 GLY A C 1
ATOM 833 O O . GLY A 1 103 ? -11.624 10.126 14.535 1.00 62.06 103 GLY A O 1
ATOM 834 N N . LYS A 1 104 ? -9.569 9.687 15.365 1.00 50.94 104 LYS A N 1
ATOM 835 C CA . LYS A 1 104 ? -9.944 8.747 16.425 1.00 50.94 104 LYS A CA 1
ATOM 836 C C . LYS A 1 104 ? -9.857 9.406 17.798 1.00 50.94 104 LYS A C 1
ATOM 838 O O . LYS A 1 104 ? -10.723 9.075 18.636 1.00 50.94 104 LYS A O 1
#

Sequence (104 aa):
MTTNPLLLAFPNFVKSESIEIDCLRELEQALESVSSEPSQNIEETLNTWLRKHKDIREQLRNFVPNNKEVTKVKAQQPKAGVSNVFQELSKEVKQKLKEIEKGK

Foldseek 3Di:
DDPDLLLLCQLVCLQPDDDDLVLLVVVLVLLVVCVVPVVDDNVVSVVVSCVVVVVSVVSSVVVSVVCVVVCVVPPPDCPDPPVVSSVSNNVSSVVVSVVVVVVD

pLDDT: mean 74.1, std 15.89, range [35.88, 89.94]

Secondary structure (DSSP, 8-state):
----HHHHHHHHHHHHS---HHHHHHHHHHHHHHHH-TTS-HHHHHHHHHHH-HHHHHHHHHHHHHHHHHHHH------S-HHHHHHHHHHHHHHHHHHHHHT-

Radius of gyration: 13.42 Å; chains: 1; bounding box: 31×27×36 Å